Protein AF-G5LXI7-F1 (afdb_monomer_lite)

pLDDT: mean 86.08, std 13.41, range [42.69, 98.38]

Structure (mmCIF, N/CA/C/O backbone):
data_AF-G5LXI7-F1
#
_entry.id   AF-G5LXI7-F1
#
loop_
_atom_site.group_PDB
_atom_site.id
_atom_site.type_symbol
_atom_site.label_atom_id
_atom_site.label_alt_id
_atom_site.label_comp_id
_atom_site.label_asym_id
_atom_site.label_entity_id
_atom_site.label_seq_id
_atom_site.pdbx_PDB_ins_code
_atom_site.Cartn_x
_atom_site.Cartn_y
_atom_site.Cartn_z
_atom_site.occupancy
_atom_site.B_iso_or_equiv
_atom_site.auth_seq_id
_atom_site.auth_comp_id
_atom_site.auth_asym_id
_atom_site.auth_atom_id
_atom_site.pdbx_PDB_model_num
ATOM 1 N N . MET A 1 1 ? -2.140 13.425 -6.792 1.00 90.69 1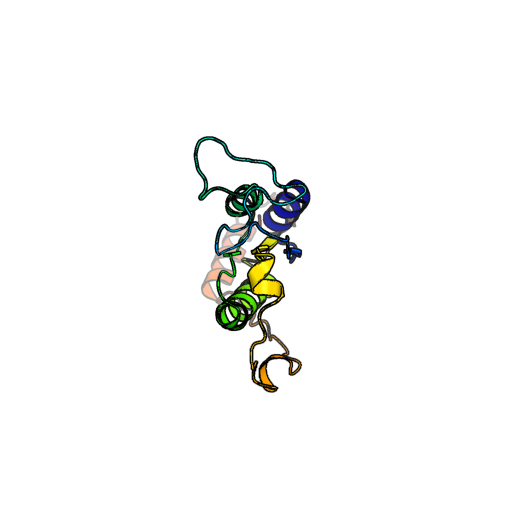 MET A N 1
ATOM 2 C CA . MET A 1 1 ? -2.288 12.132 -6.080 1.00 90.69 1 MET A CA 1
ATOM 3 C C . MET A 1 1 ? -1.835 12.203 -4.621 1.00 90.69 1 MET A C 1
ATOM 5 O O . MET A 1 1 ? -2.622 11.820 -3.770 1.00 90.69 1 MET A O 1
ATOM 9 N N . ILE A 1 2 ? -0.645 12.733 -4.301 1.00 96.19 2 ILE A N 1
ATOM 10 C CA . ILE A 1 2 ? -0.123 12.806 -2.913 1.00 96.19 2 ILE A CA 1
ATOM 11 C C . ILE A 1 2 ? -1.096 13.480 -1.933 1.00 96.19 2 ILE A C 1
ATOM 13 O O . ILE A 1 2 ? -1.366 12.935 -0.869 1.00 96.19 2 ILE A O 1
ATOM 17 N N . THR A 1 3 ? -1.688 14.620 -2.299 1.00 96.75 3 THR A N 1
ATOM 18 C CA . THR A 1 3 ? -2.673 15.305 -1.444 1.00 96.75 3 THR A CA 1
ATOM 19 C C . THR A 1 3 ? -3.877 14.418 -1.134 1.00 96.75 3 THR A C 1
ATOM 21 O O . THR A 1 3 ? -4.308 14.353 0.010 1.00 96.75 3 THR A O 1
ATOM 24 N N . ALA A 1 4 ? -4.381 13.679 -2.127 1.00 96.69 4 ALA A N 1
ATOM 25 C CA . ALA A 1 4 ? -5.486 12.746 -1.929 1.00 96.69 4 ALA A CA 1
ATOM 26 C C . ALA A 1 4 ? -5.083 11.573 -1.021 1.00 96.69 4 ALA A C 1
ATOM 28 O O . ALA A 1 4 ? -5.870 11.185 -0.164 1.00 96.69 4 ALA A O 1
ATOM 29 N N . ALA A 1 5 ? -3.852 11.062 -1.152 1.00 97.50 5 ALA A N 1
ATOM 30 C CA . ALA A 1 5 ? -3.307 10.045 -0.253 1.00 97.50 5 ALA A CA 1
ATOM 31 C C . ALA A 1 5 ? -3.263 10.547 1.198 1.00 97.50 5 ALA A C 1
ATOM 33 O O . ALA A 1 5 ? -3.769 9.886 2.102 1.00 97.50 5 ALA A O 1
ATOM 34 N N . ALA A 1 6 ? -2.746 11.761 1.408 1.00 97.38 6 ALA A N 1
ATOM 35 C CA . ALA A 1 6 ? -2.707 12.395 2.720 1.00 97.38 6 ALA A CA 1
ATOM 36 C C . ALA A 1 6 ? -4.115 12.578 3.304 1.00 97.38 6 ALA A C 1
ATOM 38 O O . ALA A 1 6 ? -4.352 12.235 4.460 1.00 97.38 6 ALA A O 1
ATOM 39 N N . THR A 1 7 ? -5.070 13.061 2.504 1.00 97.38 7 THR A N 1
ATOM 40 C CA . THR A 1 7 ? -6.469 13.205 2.927 1.00 97.38 7 THR A CA 1
ATOM 41 C C . THR A 1 7 ? -7.094 11.859 3.283 1.00 97.38 7 THR A C 1
ATOM 43 O O . THR A 1 7 ? -7.759 11.761 4.312 1.00 97.38 7 THR A O 1
ATOM 46 N N . ALA A 1 8 ? -6.880 10.825 2.471 1.00 96.81 8 ALA A N 1
ATOM 47 C CA . ALA A 1 8 ? -7.427 9.498 2.721 1.00 96.81 8 ALA A CA 1
ATOM 48 C C . ALA A 1 8 ? -6.875 8.906 4.023 1.00 96.81 8 ALA A C 1
ATOM 50 O O . ALA A 1 8 ? -7.643 8.481 4.881 1.00 96.81 8 ALA A O 1
ATOM 51 N N . THR A 1 9 ? -5.560 8.979 4.226 1.00 96.44 9 THR A N 1
ATOM 52 C CA . THR A 1 9 ? -4.902 8.529 5.459 1.00 96.44 9 THR A CA 1
ATOM 53 C C . THR A 1 9 ? -5.349 9.319 6.687 1.00 96.44 9 THR A C 1
ATOM 55 O O . THR A 1 9 ? -5.603 8.723 7.732 1.00 96.44 9 THR A O 1
ATOM 58 N N . ALA A 1 10 ? -5.505 10.641 6.572 1.00 95.94 10 ALA A N 1
ATOM 59 C CA . ALA A 1 10 ? -5.954 11.488 7.676 1.00 95.94 10 ALA A CA 1
ATOM 60 C C . ALA A 1 10 ? -7.410 11.219 8.088 1.00 95.94 10 ALA A C 1
ATOM 62 O O . ALA A 1 10 ? -7.757 11.389 9.253 1.00 95.94 10 ALA A O 1
ATOM 63 N N . ASN A 1 11 ? -8.258 10.800 7.146 1.00 95.19 11 ASN A N 1
ATOM 64 C CA . ASN A 1 11 ? -9.680 10.552 7.389 1.00 95.19 11 ASN A CA 1
ATOM 65 C C . ASN A 1 11 ? -10.030 9.061 7.473 1.00 95.19 11 ASN A C 1
ATOM 67 O O . ASN A 1 11 ? -11.212 8.726 7.485 1.00 95.19 11 ASN A O 1
ATOM 71 N N . ARG A 1 12 ? -9.025 8.173 7.513 1.00 94.69 12 ARG A N 1
ATOM 72 C CA . ARG A 1 12 ? -9.210 6.713 7.514 1.00 94.69 12 ARG A CA 1
ATOM 73 C C . ARG A 1 12 ? -10.147 6.250 6.391 1.00 94.69 12 ARG A C 1
ATOM 75 O O . ARG A 1 12 ? -11.076 5.470 6.594 1.00 94.69 12 ARG A O 1
ATOM 82 N N . ILE A 1 13 ? -9.918 6.781 5.194 1.00 95.81 13 ILE A N 1
ATOM 83 C CA . ILE A 1 13 ? -10.629 6.393 3.978 1.00 95.81 13 ILE A CA 1
ATOM 84 C C . ILE A 1 13 ? -9.752 5.377 3.238 1.00 95.81 13 ILE A C 1
ATOM 86 O O . ILE A 1 13 ? -8.600 5.702 2.933 1.00 95.81 13 ILE A O 1
ATOM 90 N N . PRO A 1 14 ? -10.266 4.178 2.910 1.00 96.75 14 PRO A N 1
ATOM 91 C CA . PRO A 1 14 ? -9.513 3.201 2.138 1.00 96.75 14 PRO A CA 1
ATOM 92 C C . PRO A 1 14 ? -9.278 3.718 0.718 1.00 96.75 14 PRO A C 1
ATOM 94 O O . PRO A 1 14 ? -10.225 3.951 -0.035 1.00 96.75 14 PRO A O 1
ATOM 97 N N . LEU A 1 15 ? -8.011 3.882 0.345 1.00 97.75 15 LEU A N 1
ATOM 98 C CA . LEU A 1 15 ? -7.605 4.343 -0.981 1.00 97.75 15 LEU A CA 1
ATOM 99 C C . LEU A 1 15 ? -6.418 3.515 -1.473 1.00 97.75 15 LEU A C 1
ATOM 101 O O . LEU A 1 15 ? -5.350 3.567 -0.875 1.00 97.75 15 LEU A O 1
ATOM 105 N N . LEU A 1 16 ? -6.584 2.786 -2.576 1.00 97.81 16 LEU A N 1
ATOM 106 C CA . LEU A 1 16 ? -5.488 2.084 -3.246 1.00 97.81 16 LEU A CA 1
ATOM 107 C C . LEU A 1 16 ? -4.945 2.937 -4.396 1.00 97.81 16 LEU A C 1
ATOM 109 O O . LEU A 1 16 ? -5.699 3.352 -5.275 1.00 97.81 16 LEU A O 1
ATOM 113 N N . LEU A 1 17 ? -3.637 3.169 -4.401 1.00 97.88 17 LEU A N 1
ATOM 114 C CA . LEU A 1 17 ? -2.906 3.878 -5.443 1.00 97.88 17 LEU A CA 1
ATOM 115 C C . LEU A 1 17 ? -1.923 2.922 -6.116 1.00 97.88 17 LEU A C 1
ATOM 117 O O . LEU A 1 17 ? -1.156 2.238 -5.441 1.00 97.88 17 LEU A O 1
ATOM 121 N N . LEU A 1 18 ? -1.934 2.918 -7.448 1.00 96.88 18 LEU A N 1
ATOM 122 C CA . LEU A 1 18 ? -1.061 2.099 -8.293 1.00 96.88 18 LEU A CA 1
ATOM 123 C C . LEU A 1 18 ? -0.254 3.005 -9.242 1.00 96.88 18 LEU A C 1
ATOM 125 O O . LEU A 1 18 ? -0.520 3.014 -10.445 1.00 96.88 18 LEU A O 1
ATOM 129 N N . PRO A 1 19 ? 0.641 3.872 -8.729 1.00 94.56 19 PRO A N 1
ATOM 130 C CA . PRO A 1 19 ? 1.460 4.709 -9.595 1.00 94.56 19 PRO A CA 1
ATOM 131 C C . PRO A 1 19 ? 2.469 3.858 -10.377 1.00 94.56 19 PRO A C 1
ATOM 133 O O . PRO A 1 19 ? 3.088 2.945 -9.827 1.00 94.56 19 PRO A O 1
ATOM 136 N N . GLY A 1 20 ? 2.674 4.195 -11.651 1.00 91.19 20 GLY A N 1
ATOM 137 C CA . GLY A 1 20 ? 3.833 3.705 -12.396 1.00 91.19 20 GLY A CA 1
ATOM 138 C C . GLY A 1 20 ? 5.126 4.254 -11.789 1.00 91.19 20 GLY A C 1
ATOM 139 O O . GLY A 1 20 ? 5.137 5.374 -11.274 1.00 91.19 20 GLY A O 1
ATOM 140 N N . ASP A 1 21 ? 6.199 3.471 -11.834 1.00 89.00 21 ASP A N 1
ATOM 141 C CA . ASP A 1 21 ? 7.516 3.833 -11.303 1.00 89.00 21 ASP A CA 1
ATOM 142 C C . ASP A 1 21 ? 8.601 3.766 -12.387 1.00 89.00 21 ASP A C 1
ATOM 144 O O . ASP A 1 21 ? 8.353 3.321 -13.510 1.00 89.00 21 ASP A O 1
ATOM 148 N N . VAL A 1 22 ? 9.808 4.216 -12.044 1.00 86.31 22 VAL A N 1
ATOM 149 C CA . VAL A 1 22 ? 11.013 4.051 -12.877 1.00 86.31 22 VAL A CA 1
ATOM 150 C C . VAL A 1 22 ? 11.320 2.566 -13.128 1.00 86.31 22 VAL A C 1
ATOM 152 O O . VAL A 1 22 ? 10.781 1.698 -12.443 1.00 86.31 22 VAL A O 1
ATOM 155 N N . TYR A 1 23 ? 12.194 2.251 -14.088 1.00 86.19 23 TYR A N 1
ATOM 156 C CA . TYR A 1 23 ? 12.595 0.862 -14.357 1.00 86.19 23 TYR A CA 1
ATOM 157 C C . TYR A 1 23 ? 13.342 0.271 -13.156 1.00 86.19 23 TYR A C 1
ATOM 159 O O . TYR A 1 23 ? 14.289 0.876 -12.647 1.00 86.19 23 TYR A O 1
ATOM 167 N N . ALA A 1 24 ? 12.974 -0.940 -12.739 1.00 84.44 24 ALA A N 1
ATOM 168 C CA . ALA A 1 24 ? 13.668 -1.665 -11.677 1.00 84.44 24 ALA A CA 1
ATOM 169 C C . ALA A 1 24 ? 15.116 -1.999 -12.082 1.00 84.44 24 ALA A C 1
ATOM 171 O O . ALA A 1 24 ? 16.031 -1.921 -11.260 1.00 84.44 24 ALA A O 1
ATOM 172 N N . SER A 1 25 ? 15.321 -2.306 -13.364 1.00 81.44 25 SER A N 1
ATOM 173 C CA . SER A 1 25 ? 16.625 -2.534 -14.002 1.00 81.44 25 SER A CA 1
ATOM 174 C C . SER A 1 25 ? 17.454 -1.262 -14.220 1.00 81.44 25 SER A C 1
ATOM 176 O O . SER A 1 25 ? 18.654 -1.358 -14.478 1.00 81.44 25 SER A O 1
ATOM 178 N N . ARG A 1 26 ? 16.835 -0.075 -14.097 1.00 73.31 26 ARG A N 1
ATOM 179 C CA . ARG A 1 26 ? 17.434 1.244 -14.377 1.00 73.31 26 ARG A CA 1
ATOM 180 C C . ARG A 1 26 ? 17.970 1.397 -15.807 1.00 73.31 26 ARG A C 1
ATOM 182 O O . ARG A 1 26 ? 18.900 2.165 -16.039 1.00 73.31 26 ARG A O 1
ATOM 189 N N . GLN A 1 27 ? 17.417 0.649 -16.763 1.00 70.75 27 GLN A N 1
ATOM 190 C CA . GLN A 1 27 ? 17.756 0.767 -18.181 1.00 70.75 27 GLN A CA 1
ATOM 191 C C . GLN A 1 27 ? 16.499 0.631 -19.048 1.00 70.75 27 GLN A C 1
ATOM 193 O O . GLN A 1 27 ? 15.781 -0.353 -18.884 1.00 70.75 27 GLN A O 1
ATOM 198 N N . PRO A 1 28 ? 16.256 1.534 -20.016 1.00 61.44 28 PRO A N 1
ATOM 199 C CA . PRO A 1 28 ? 16.984 2.774 -20.307 1.00 61.44 28 PRO A CA 1
ATOM 200 C C . PRO A 1 28 ? 16.649 3.892 -19.296 1.00 61.44 28 PRO A C 1
ATOM 202 O O . PRO A 1 28 ? 15.492 4.063 -18.927 1.00 61.44 28 PRO A O 1
ATOM 205 N N . ASP A 1 29 ? 17.655 4.655 -18.865 1.00 59.28 29 ASP A N 1
ATOM 206 C CA . ASP A 1 29 ? 17.512 5.834 -17.990 1.00 59.28 29 ASP A CA 1
ATOM 207 C C . ASP A 1 29 ? 18.020 7.079 -18.747 1.00 59.28 29 ASP A C 1
ATOM 209 O O . ASP A 1 29 ? 19.081 6.984 -19.382 1.00 59.28 29 ASP A O 1
ATOM 213 N N . PRO A 1 30 ? 17.302 8.221 -18.738 1.00 57.56 30 PRO A N 1
ATOM 214 C CA . PRO A 1 30 ? 15.997 8.479 -18.110 1.00 57.56 30 PRO A CA 1
ATOM 215 C C . PRO A 1 30 ? 14.799 8.018 -18.958 1.00 57.56 30 PRO A C 1
ATOM 217 O O . PRO A 1 30 ? 14.838 8.061 -20.191 1.00 57.56 30 PRO A O 1
ATOM 220 N N . VAL A 1 31 ? 13.696 7.612 -18.311 1.00 62.62 31 VAL A N 1
ATOM 221 C CA . VAL A 1 31 ? 12.448 7.312 -19.038 1.00 62.62 31 VAL A CA 1
ATOM 222 C C . VAL A 1 31 ? 11.661 8.573 -19.386 1.00 62.62 31 VAL A C 1
ATOM 224 O O . VAL A 1 31 ? 11.719 9.597 -18.703 1.00 62.62 31 VAL A O 1
ATOM 227 N N . LEU A 1 32 ? 10.862 8.485 -20.452 1.00 62.09 32 LEU A N 1
ATOM 228 C CA . LEU A 1 32 ? 9.985 9.566 -20.891 1.00 62.09 32 LEU A CA 1
ATOM 229 C C . LEU A 1 32 ? 9.037 9.976 -19.743 1.00 62.09 32 LEU A C 1
ATOM 231 O O . LEU A 1 32 ? 8.295 9.144 -19.228 1.00 62.09 32 LEU A O 1
ATOM 235 N N . GLN A 1 33 ? 9.055 11.263 -19.375 1.00 60.25 33 GLN A N 1
ATOM 236 C CA . GLN A 1 33 ? 8.296 11.869 -18.261 1.00 60.25 33 GLN A CA 1
ATOM 237 C C . GLN A 1 33 ? 8.790 11.545 -16.833 1.00 60.25 33 GLN A C 1
ATOM 239 O O . GLN A 1 33 ? 8.082 11.847 -15.869 1.00 60.25 33 GLN A O 1
ATOM 244 N N . GLN A 1 34 ? 9.998 10.998 -16.662 1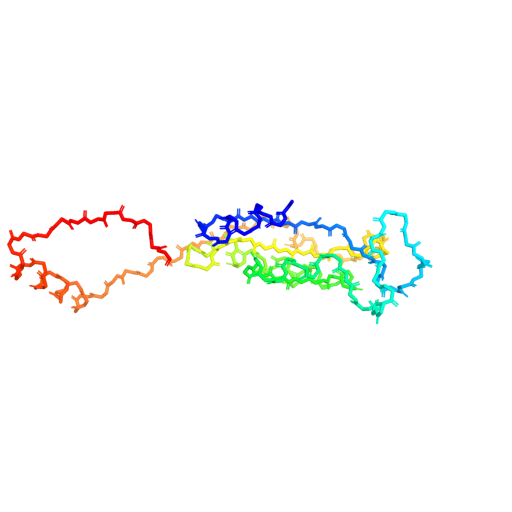.00 66.25 34 GLN A N 1
ATOM 245 C C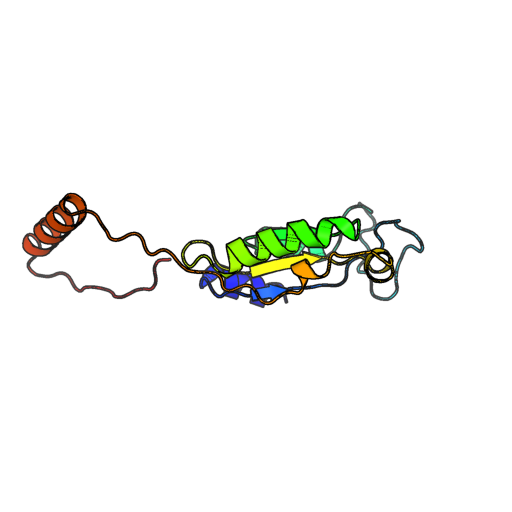A . GLN A 1 34 ? 10.632 10.878 -15.343 1.00 66.25 34 GLN A CA 1
ATOM 246 C C . GLN A 1 34 ? 11.083 12.251 -14.826 1.00 66.25 34 GLN A C 1
ATOM 248 O O . GLN A 1 34 ? 11.707 13.025 -15.547 1.00 66.25 34 GLN A O 1
ATOM 253 N N . VAL A 1 35 ? 10.795 12.551 -13.556 1.00 69.50 35 VAL A N 1
ATOM 254 C CA . VAL A 1 35 ? 11.443 13.668 -12.855 1.00 69.50 35 VAL A CA 1
ATOM 255 C C . VAL A 1 35 ? 12.789 13.165 -12.346 1.00 69.50 35 VAL A C 1
ATOM 257 O O . VAL A 1 35 ? 12.853 12.452 -11.343 1.00 69.50 35 VAL A O 1
ATOM 260 N N . GLU A 1 36 ? 13.854 13.511 -13.059 1.00 66.62 36 GLU A N 1
ATOM 261 C CA . GLU A 1 36 ? 15.214 13.080 -12.739 1.00 66.62 36 GLU A CA 1
ATOM 262 C C . GLU A 1 36 ? 15.679 13.608 -11.376 1.00 66.62 36 GLU A C 1
ATOM 264 O O . GLU A 1 36 ? 15.466 14.769 -11.021 1.00 66.62 36 GLU A O 1
ATOM 269 N N . GLN A 1 37 ? 16.311 12.730 -10.596 1.00 73.44 37 GLN A N 1
ATOM 270 C CA . GLN A 1 37 ? 17.003 13.076 -9.358 1.00 73.44 37 GLN A CA 1
ATOM 271 C C . GLN A 1 37 ? 18.510 12.980 -9.623 1.00 73.44 37 GLN A C 1
ATOM 273 O O . GLN A 1 37 ? 19.120 11.939 -9.399 1.00 73.44 37 GLN A O 1
ATOM 278 N N . GLU A 1 38 ? 19.120 14.064 -10.115 1.00 67.75 38 GLU A N 1
ATOM 279 C CA . GLU A 1 38 ? 20.529 14.096 -10.572 1.00 67.75 38 GLU A CA 1
ATOM 280 C C . GLU A 1 38 ? 21.554 13.643 -9.511 1.00 67.75 38 GLU A C 1
ATOM 282 O O . GLU A 1 38 ? 22.681 13.273 -9.831 1.00 67.75 38 GLU A O 1
ATOM 287 N N . HIS A 1 39 ? 21.170 13.690 -8.237 1.00 75.62 39 HIS A N 1
ATOM 288 C CA . HIS A 1 39 ? 22.030 13.417 -7.090 1.00 75.62 39 HIS A CA 1
ATOM 289 C C . HIS A 1 39 ? 21.849 12.010 -6.497 1.00 75.62 39 HIS A C 1
ATOM 291 O O . HIS A 1 39 ? 22.677 11.604 -5.683 1.00 75.62 39 HIS A O 1
ATOM 297 N N . ASP A 1 40 ? 20.796 11.271 -6.871 1.00 76.06 40 ASP A N 1
ATOM 298 C CA . ASP A 1 40 ? 20.544 9.916 -6.372 1.00 76.06 40 ASP A CA 1
ATOM 299 C C . ASP A 1 40 ? 19.599 9.131 -7.300 1.00 76.06 40 ASP A C 1
ATOM 301 O O . ASP A 1 40 ? 18.382 9.314 -7.299 1.00 76.06 40 ASP A O 1
ATOM 305 N N . LEU A 1 41 ? 20.169 8.181 -8.044 1.00 72.12 41 LEU A N 1
ATOM 306 C CA . LEU A 1 41 ? 19.452 7.305 -8.981 1.00 72.12 41 LEU A CA 1
ATOM 307 C C . LEU A 1 41 ? 18.556 6.256 -8.294 1.00 72.12 41 LEU A C 1
ATOM 309 O O . LEU A 1 41 ? 17.907 5.452 -8.962 1.00 72.12 41 LEU A O 1
ATOM 313 N N . THR A 1 42 ? 18.567 6.181 -6.961 1.00 76.06 42 THR A N 1
ATOM 314 C CA . THR A 1 42 ? 17.696 5.284 -6.189 1.00 76.06 42 THR A CA 1
ATOM 315 C C . THR A 1 42 ? 16.367 5.936 -5.801 1.00 76.06 42 THR A C 1
ATOM 317 O O . THR A 1 42 ? 15.426 5.220 -5.432 1.00 76.06 42 THR A O 1
ATOM 320 N N . LEU A 1 43 ? 16.281 7.268 -5.909 1.00 81.94 43 LEU A N 1
ATOM 321 C CA . LEU A 1 43 ? 15.100 8.053 -5.572 1.00 81.94 43 LEU A CA 1
ATOM 322 C C . LEU A 1 43 ? 14.136 8.160 -6.752 1.00 81.94 43 LEU A C 1
ATOM 324 O O . LEU A 1 43 ? 14.517 8.398 -7.894 1.00 81.94 43 LEU A O 1
ATOM 328 N N . SER A 1 44 ? 12.849 8.055 -6.441 1.00 86.31 44 SER A N 1
ATOM 329 C CA . SER A 1 44 ? 11.749 8.311 -7.366 1.00 86.31 44 SER A CA 1
ATOM 330 C C . SER A 1 44 ? 10.775 9.303 -6.742 1.00 86.31 44 SER A C 1
ATOM 332 O O . SER A 1 44 ? 10.602 9.350 -5.523 1.00 86.31 44 SER A O 1
ATOM 334 N N . THR A 1 45 ? 10.054 10.065 -7.570 1.00 88.12 45 THR A N 1
ATOM 335 C CA . THR A 1 45 ? 8.954 10.930 -7.104 1.00 88.12 45 THR A CA 1
ATOM 336 C C . THR A 1 45 ? 7.925 10.147 -6.282 1.00 88.12 45 THR A C 1
ATOM 338 O O . THR A 1 45 ? 7.302 10.695 -5.370 1.00 88.12 45 THR A O 1
ATOM 341 N N . ASN A 1 46 ? 7.785 8.845 -6.544 1.00 92.44 46 ASN A N 1
ATOM 342 C CA . ASN A 1 46 ? 6.885 7.976 -5.798 1.00 92.44 46 ASN A CA 1
ATOM 343 C C . ASN A 1 46 ? 7.309 7.734 -4.338 1.00 92.44 46 ASN A C 1
ATOM 345 O O . ASN A 1 46 ? 6.470 7.347 -3.519 1.00 92.44 46 ASN A O 1
ATOM 349 N N . ASP A 1 47 ? 8.563 8.008 -3.965 1.00 92.56 47 ASP A N 1
ATOM 350 C CA . ASP A 1 47 ? 9.008 7.916 -2.570 1.00 92.56 47 ASP A CA 1
ATOM 351 C C . ASP A 1 47 ? 8.308 8.949 -1.672 1.00 92.56 47 ASP A C 1
ATOM 353 O O . ASP A 1 47 ? 8.131 8.709 -0.476 1.00 92.56 47 ASP A O 1
ATOM 357 N N . ALA A 1 48 ? 7.778 10.036 -2.245 1.00 94.25 48 ALA A N 1
ATOM 358 C CA . ALA A 1 48 ? 6.957 11.002 -1.517 1.00 94.25 48 ALA A CA 1
ATOM 359 C C . ALA A 1 48 ? 5.655 10.390 -0.956 1.00 94.25 48 ALA A C 1
ATOM 361 O O . ALA A 1 48 ? 5.116 10.887 0.035 1.00 94.25 48 ALA A O 1
ATOM 362 N N . PHE A 1 49 ? 5.153 9.289 -1.533 1.00 96.62 49 PHE A N 1
ATOM 363 C CA . PHE A 1 49 ? 3.978 8.595 -0.998 1.00 96.62 49 PHE A CA 1
ATOM 364 C C . PHE A 1 49 ? 4.257 7.855 0.312 1.00 96.62 49 PHE A C 1
ATOM 366 O O . PHE A 1 49 ? 3.307 7.613 1.060 1.00 96.62 49 PHE A O 1
ATOM 373 N N . ARG A 1 50 ? 5.5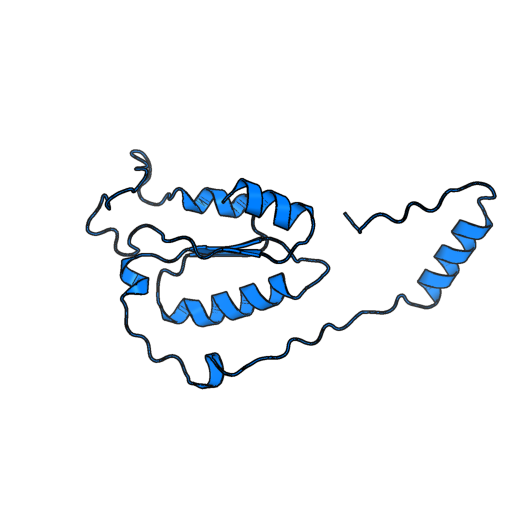19 7.520 0.626 1.00 96.25 50 ARG A N 1
ATOM 374 C CA . ARG A 1 50 ? 5.879 6.791 1.857 1.00 96.25 50 ARG A CA 1
ATOM 375 C C . ARG A 1 50 ? 5.393 7.515 3.109 1.00 96.25 50 ARG A C 1
ATOM 377 O O . ARG A 1 50 ? 4.877 6.883 4.019 1.00 96.25 50 ARG A O 1
ATOM 384 N N . ALA A 1 51 ? 5.507 8.842 3.128 1.00 96.19 51 ALA A N 1
ATOM 385 C CA . ALA A 1 51 ? 5.136 9.662 4.280 1.00 96.19 51 ALA A CA 1
ATOM 386 C C . ALA A 1 51 ? 3.617 9.751 4.516 1.00 96.19 51 ALA A C 1
ATOM 388 O O . ALA A 1 51 ? 3.183 10.096 5.612 1.00 96.19 51 ALA A O 1
ATOM 389 N N . VAL A 1 52 ? 2.806 9.478 3.490 1.00 96.94 52 VAL A N 1
ATOM 390 C CA . VAL A 1 52 ? 1.348 9.691 3.517 1.00 96.94 52 VAL A CA 1
ATOM 391 C C . VAL A 1 52 ? 0.545 8.405 3.326 1.00 96.94 52 VAL A C 1
ATOM 393 O O . VAL A 1 52 ? -0.683 8.459 3.297 1.00 96.94 52 VAL A O 1
ATOM 396 N N . SER A 1 53 ? 1.212 7.256 3.208 1.00 97.50 53 SER A N 1
ATOM 397 C CA . SER A 1 53 ? 0.577 5.946 3.046 1.00 97.50 53 SER A CA 1
ATOM 398 C C . SER A 1 53 ? 0.684 5.130 4.333 1.00 97.50 53 SER A C 1
ATOM 400 O O . SER A 1 53 ? 1.707 5.150 5.010 1.00 97.50 53 SER A O 1
ATOM 402 N N . ARG A 1 54 ? -0.365 4.371 4.653 1.00 96.88 54 ARG A N 1
ATOM 403 C CA . ARG A 1 54 ? -0.373 3.367 5.729 1.00 96.88 54 ARG A CA 1
ATOM 404 C C . ARG A 1 54 ? 0.389 2.103 5.337 1.00 96.88 54 ARG A C 1
ATOM 406 O O . ARG A 1 54 ? 1.005 1.472 6.188 1.00 96.88 54 ARG A O 1
ATOM 413 N N . TYR A 1 55 ? 0.372 1.767 4.048 1.00 97.62 55 TYR A N 1
ATOM 414 C CA . TYR A 1 55 ? 1.233 0.754 3.443 1.00 97.62 55 TYR A CA 1
ATOM 415 C C . TYR A 1 55 ? 1.818 1.309 2.150 1.00 97.62 55 TYR A C 1
ATOM 417 O O . TYR A 1 55 ? 1.092 1.864 1.323 1.00 97.62 55 TYR A O 1
ATOM 425 N N . TRP A 1 56 ? 3.127 1.173 1.986 1.00 97.75 56 TRP A N 1
ATOM 426 C CA . TRP A 1 56 ? 3.837 1.569 0.780 1.00 97.75 56 TRP A CA 1
ATOM 427 C C . TRP A 1 56 ? 4.768 0.436 0.375 1.00 97.75 56 TRP A C 1
ATOM 429 O O . TRP A 1 56 ? 5.458 -0.118 1.230 1.00 97.75 56 TRP A O 1
ATOM 439 N N . ASP A 1 57 ? 4.792 0.119 -0.913 1.00 97.31 57 ASP A N 1
ATOM 440 C CA . ASP A 1 57 ? 5.695 -0.879 -1.473 1.00 97.31 57 ASP A CA 1
ATOM 441 C C . ASP A 1 57 ? 6.100 -0.509 -2.905 1.00 97.31 57 ASP A C 1
ATOM 443 O O . ASP A 1 57 ? 5.390 0.236 -3.591 1.00 97.31 57 ASP A O 1
ATOM 447 N N . ARG A 1 58 ? 7.227 -1.053 -3.363 1.00 95.88 58 ARG A N 1
ATOM 448 C CA . ARG A 1 58 ? 7.716 -0.939 -4.742 1.00 95.88 58 ARG A CA 1
ATOM 449 C C . ARG A 1 58 ? 7.960 -2.340 -5.277 1.00 95.88 58 ARG A C 1
ATOM 451 O O . ARG A 1 58 ? 8.860 -3.033 -4.814 1.00 95.88 58 ARG A O 1
ATOM 458 N N . ILE A 1 59 ? 7.175 -2.724 -6.278 1.00 96.50 59 ILE A N 1
ATOM 459 C CA . ILE A 1 59 ? 7.164 -4.077 -6.836 1.00 96.50 59 ILE A CA 1
ATOM 460 C C . ILE A 1 59 ? 8.315 -4.211 -7.832 1.00 96.50 59 ILE A C 1
ATOM 462 O O . ILE A 1 59 ? 8.149 -3.986 -9.021 1.00 96.50 59 ILE A O 1
ATOM 466 N N . THR A 1 60 ? 9.514 -4.532 -7.354 1.00 94.56 60 THR A N 1
ATOM 467 C CA . THR A 1 60 ? 10.705 -4.693 -8.206 1.00 94.56 60 THR A CA 1
ATOM 468 C C . THR A 1 60 ? 10.762 -6.039 -8.918 1.00 94.56 60 THR A C 1
ATOM 470 O O . THR A 1 60 ? 11.599 -6.222 -9.798 1.00 94.56 60 THR A O 1
ATOM 473 N N . ARG A 1 61 ? 9.892 -6.979 -8.537 1.00 95.06 61 ARG A N 1
ATOM 474 C CA . ARG A 1 61 ? 9.741 -8.301 -9.147 1.00 95.06 61 ARG A CA 1
ATOM 475 C C . ARG A 1 61 ? 8.261 -8.700 -9.182 1.00 95.06 61 ARG A C 1
ATOM 477 O O . ARG A 1 61 ? 7.561 -8.420 -8.203 1.00 95.06 61 ARG A O 1
ATOM 484 N N . PRO A 1 62 ? 7.765 -9.373 -10.235 1.00 95.50 62 PRO A N 1
ATOM 485 C CA . PRO A 1 62 ? 6.338 -9.668 -10.374 1.00 95.50 62 PRO A CA 1
ATOM 486 C C . PRO A 1 62 ? 5.786 -10.545 -9.236 1.00 95.50 62 PRO A C 1
ATOM 488 O O . PRO A 1 62 ? 4.657 -10.335 -8.782 1.00 95.50 62 PRO A O 1
ATOM 491 N N . GLU A 1 63 ? 6.579 -11.469 -8.693 1.00 95.06 63 GLU A N 1
ATOM 492 C CA . GLU A 1 63 ? 6.184 -12.337 -7.579 1.00 95.06 63 GLU A CA 1
ATOM 493 C C . GLU A 1 63 ? 5.833 -11.573 -6.287 1.00 95.06 63 GLU A C 1
ATOM 495 O O . GLU A 1 63 ? 4.995 -12.025 -5.501 1.00 95.06 63 GLU A O 1
ATOM 500 N N . GLN A 1 64 ? 6.408 -10.382 -6.076 1.00 96.44 64 GLN A N 1
ATOM 501 C CA . GLN A 1 64 ? 6.154 -9.555 -4.888 1.00 96.44 64 GLN A CA 1
ATOM 502 C C . GLN A 1 64 ? 4.726 -8.999 -4.858 1.00 96.44 64 GLN A C 1
ATOM 504 O O . GLN A 1 64 ? 4.199 -8.705 -3.778 1.00 96.44 64 GLN A O 1
ATOM 509 N N . LEU A 1 65 ? 4.074 -8.888 -6.023 1.00 95.25 65 LEU A N 1
ATOM 510 C CA . LEU A 1 65 ? 2.719 -8.354 -6.144 1.00 95.25 65 LEU A CA 1
ATOM 511 C C . LEU A 1 65 ? 1.726 -9.135 -5.276 1.00 95.25 65 LEU A C 1
ATOM 513 O O . LEU A 1 65 ? 0.853 -8.538 -4.649 1.00 95.25 65 LEU A O 1
ATOM 517 N N . MET A 1 66 ? 1.886 -10.458 -5.168 1.00 94.62 66 MET A N 1
ATOM 518 C CA . MET A 1 66 ? 0.989 -11.297 -4.369 1.00 94.62 66 MET A CA 1
ATOM 519 C C . MET A 1 66 ? 1.020 -10.918 -2.887 1.00 94.62 66 MET A C 1
ATOM 521 O O . MET A 1 66 ? -0.028 -10.685 -2.277 1.00 94.62 66 MET A O 1
ATOM 525 N N . SER A 1 67 ? 2.218 -10.832 -2.305 1.00 95.38 67 SER A N 1
ATOM 526 C CA . SER A 1 67 ? 2.401 -10.416 -0.913 1.00 95.38 67 SER A CA 1
ATOM 527 C C . SER A 1 67 ? 1.948 -8.976 -0.694 1.00 95.38 67 SER A C 1
ATOM 529 O O . SER A 1 67 ? 1.245 -8.699 0.280 1.00 95.38 67 SER A O 1
ATOM 531 N N . ALA A 1 68 ? 2.277 -8.080 -1.625 1.00 97.19 68 ALA A N 1
ATOM 532 C CA . ALA A 1 68 ? 1.921 -6.673 -1.534 1.00 97.19 68 ALA A CA 1
ATOM 533 C C . ALA A 1 68 ? 0.401 -6.461 -1.570 1.00 97.19 68 ALA A C 1
ATOM 535 O O . ALA A 1 68 ? -0.132 -5.724 -0.744 1.00 97.19 68 ALA A O 1
ATOM 536 N N . CYS A 1 69 ? -0.327 -7.160 -2.447 1.00 95.81 69 CYS A N 1
ATOM 537 C CA . CYS A 1 69 ? -1.788 -7.107 -2.506 1.00 95.81 69 CYS A CA 1
ATOM 538 C C . CYS A 1 69 ? -2.445 -7.647 -1.228 1.00 95.81 69 CYS A C 1
ATOM 540 O O . CYS A 1 69 ? -3.431 -7.079 -0.757 1.00 95.81 69 CYS A O 1
ATOM 542 N N . ILE A 1 70 ? -1.911 -8.717 -0.630 1.00 94.00 70 ILE A N 1
ATOM 543 C CA . ILE A 1 70 ? -2.442 -9.255 0.632 1.00 94.00 70 ILE A CA 1
ATOM 544 C C . ILE A 1 70 ? -2.268 -8.236 1.766 1.00 94.00 70 ILE A C 1
ATOM 546 O O . ILE A 1 70 ? -3.229 -7.963 2.493 1.00 94.00 70 ILE A O 1
ATOM 550 N N . SER A 1 71 ? -1.078 -7.643 1.889 1.00 95.25 71 SER A N 1
ATOM 551 C CA . SER A 1 71 ? -0.792 -6.586 2.867 1.00 95.25 71 SER A CA 1
ATOM 552 C C . SER A 1 71 ? -1.644 -5.339 2.627 1.00 95.25 71 SER A C 1
ATOM 554 O O . SER A 1 71 ? -2.228 -4.800 3.568 1.00 95.25 71 SER A O 1
ATOM 556 N N . ALA A 1 72 ? -1.801 -4.931 1.365 1.00 96.12 72 ALA A N 1
ATOM 557 C CA . ALA A 1 72 ? -2.652 -3.816 0.974 1.00 96.12 72 ALA A CA 1
ATOM 558 C C . ALA A 1 72 ? -4.099 -4.032 1.419 1.00 96.12 72 ALA A C 1
ATOM 560 O O . ALA A 1 72 ? -4.682 -3.169 2.071 1.00 96.12 72 ALA A O 1
ATOM 561 N N . MET A 1 73 ? -4.670 -5.206 1.137 1.00 94.62 73 MET A N 1
ATOM 562 C CA . MET A 1 73 ? -6.042 -5.520 1.532 1.00 94.62 73 MET A CA 1
ATOM 563 C C . MET A 1 73 ? -6.218 -5.565 3.050 1.00 94.62 73 MET A C 1
ATOM 565 O O . MET A 1 73 ? -7.264 -5.142 3.540 1.00 94.62 73 MET A O 1
ATOM 569 N N . ARG A 1 74 ? -5.213 -6.019 3.810 1.00 92.00 74 ARG A N 1
ATOM 570 C CA . ARG A 1 74 ? -5.250 -5.965 5.279 1.00 92.00 74 ARG A CA 1
ATOM 571 C C . ARG A 1 74 ? -5.419 -4.527 5.773 1.00 92.00 74 ARG A C 1
ATOM 573 O O . ARG A 1 74 ? -6.301 -4.276 6.580 1.00 92.00 74 ARG A O 1
ATOM 580 N N . VAL A 1 75 ? -4.631 -3.593 5.245 1.00 94.69 75 VAL A N 1
ATOM 581 C CA . VAL A 1 75 ? -4.708 -2.176 5.632 1.00 94.69 75 VAL A CA 1
ATOM 582 C C . VAL A 1 75 ? -6.004 -1.528 5.153 1.00 94.69 75 VAL A C 1
ATOM 584 O O . VAL A 1 75 ? -6.680 -0.859 5.924 1.00 94.69 75 VAL A O 1
ATOM 587 N N . LEU A 1 76 ? -6.403 -1.760 3.900 1.00 95.00 76 LEU A N 1
ATOM 588 C CA . LEU A 1 76 ? -7.621 -1.167 3.339 1.00 95.00 76 LEU A CA 1
ATOM 589 C C . LEU A 1 76 ? -8.889 -1.635 4.058 1.00 95.00 76 LEU A C 1
ATOM 591 O O . LEU A 1 76 ? -9.862 -0.886 4.123 1.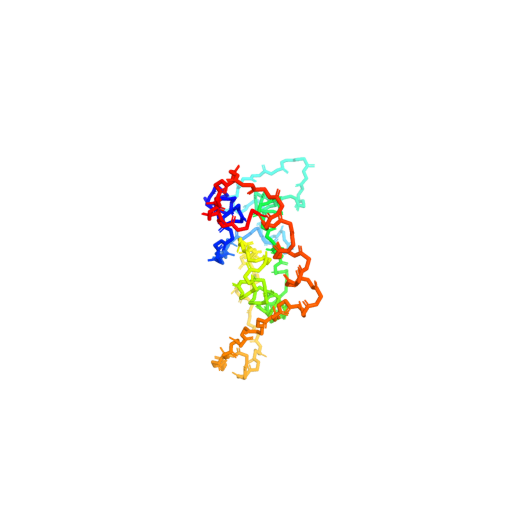00 95.00 76 LEU A O 1
ATOM 595 N N . THR A 1 77 ? -8.893 -2.862 4.583 1.00 92.44 77 THR A N 1
ATOM 596 C CA . THR A 1 77 ? -10.067 -3.421 5.259 1.00 92.44 77 THR A CA 1
ATOM 597 C C . THR A 1 77 ? -10.115 -3.115 6.751 1.00 92.44 77 THR A C 1
ATOM 599 O O . THR A 1 77 ? -11.211 -3.144 7.294 1.00 92.44 77 THR A O 1
ATOM 602 N N . ASP A 1 78 ? -9.007 -2.764 7.411 1.00 89.88 78 ASP A N 1
ATOM 603 C CA . ASP A 1 78 ? -8.980 -2.481 8.852 1.00 89.88 78 ASP A CA 1
ATOM 604 C C . ASP A 1 78 ? -9.508 -1.067 9.189 1.00 89.88 78 ASP A C 1
ATOM 606 O O . ASP A 1 78 ? -8.838 -0.083 8.890 1.00 89.88 78 ASP A O 1
ATOM 610 N N . PRO A 1 79 ? -10.654 -0.894 9.874 1.00 83.56 79 PRO A N 1
ATOM 611 C CA . PRO A 1 79 ? -11.206 0.428 10.174 1.00 83.56 79 PRO A CA 1
ATOM 612 C C . PRO A 1 79 ? -10.319 1.280 11.096 1.00 83.56 79 PRO A C 1
ATOM 614 O O . PRO A 1 79 ? -10.472 2.503 11.133 1.00 83.56 79 PRO A O 1
ATOM 617 N N . ALA A 1 80 ? -9.437 0.656 11.883 1.00 85.56 80 ALA A N 1
ATOM 618 C CA . ALA A 1 80 ? -8.528 1.363 12.776 1.00 85.56 80 ALA A CA 1
ATOM 619 C C . ALA A 1 80 ? -7.318 1.918 12.016 1.00 85.56 80 ALA A C 1
ATOM 621 O O . ALA A 1 80 ? -6.970 3.085 12.209 1.00 85.56 80 ALA A O 1
ATOM 622 N N . ASP A 1 81 ? -6.745 1.106 11.128 1.00 85.75 81 ASP A N 1
ATOM 623 C CA . ASP A 1 81 ? -5.477 1.386 10.446 1.00 85.75 81 ASP A CA 1
ATOM 624 C C . ASP A 1 81 ? -5.632 1.792 8.970 1.00 85.75 81 ASP A C 1
ATOM 626 O O . ASP A 1 81 ? -4.636 2.089 8.304 1.00 85.75 81 ASP A O 1
ATOM 630 N N . THR A 1 82 ? -6.861 1.836 8.447 1.00 93.19 82 THR A N 1
ATOM 631 C CA . THR A 1 82 ? -7.121 2.165 7.041 1.00 93.19 82 THR A CA 1
ATOM 632 C C . THR A 1 82 ? -6.678 3.581 6.673 1.00 93.19 82 THR A C 1
ATOM 634 O O . THR A 1 82 ? -6.561 4.497 7.495 1.00 93.19 82 THR A O 1
ATOM 637 N N . GLY A 1 83 ? -6.400 3.751 5.388 1.00 96.62 83 GLY A N 1
ATOM 638 C CA . GLY A 1 83 ? -5.870 4.961 4.790 1.00 96.62 83 GLY A CA 1
ATOM 639 C C . GLY A 1 83 ? -5.400 4.692 3.368 1.00 96.62 83 GLY A C 1
ATOM 640 O O . GLY A 1 83 ? -5.825 3.726 2.725 1.00 96.62 83 GLY A O 1
ATOM 641 N N . ALA A 1 84 ? -4.492 5.535 2.881 1.00 98.19 84 ALA A N 1
ATOM 642 C CA . ALA A 1 84 ? -3.885 5.325 1.579 1.00 98.19 84 ALA A CA 1
ATOM 643 C C . ALA A 1 84 ? -2.909 4.141 1.607 1.00 98.19 84 ALA A C 1
ATOM 645 O O . ALA A 1 84 ? -2.052 4.038 2.487 1.00 98.19 84 ALA A O 1
ATOM 646 N N . VAL A 1 85 ? -3.014 3.280 0.606 1.00 98.38 85 VAL A N 1
ATOM 647 C CA . VAL A 1 85 ? -2.058 2.229 0.285 1.00 98.38 85 VAL A CA 1
ATOM 648 C C . VAL A 1 85 ? -1.488 2.514 -1.094 1.00 98.38 85 VAL A C 1
ATOM 650 O O . VAL A 1 85 ? -2.253 2.712 -2.034 1.00 98.38 85 VAL A O 1
ATOM 653 N N . THR A 1 86 ? -0.165 2.515 -1.227 1.00 98.25 86 THR A N 1
ATOM 654 C CA . THR A 1 86 ? 0.510 2.817 -2.494 1.00 98.25 86 THR A CA 1
ATOM 655 C C . THR A 1 86 ? 1.405 1.656 -2.906 1.00 98.25 86 THR A C 1
ATOM 657 O O . THR A 1 86 ? 2.354 1.340 -2.193 1.00 98.25 86 THR A O 1
ATOM 660 N N . LEU A 1 87 ? 1.123 1.038 -4.054 1.00 98.06 87 LEU A N 1
ATOM 661 C CA . LEU A 1 87 ? 1.981 0.016 -4.660 1.00 98.06 87 LEU A CA 1
ATOM 662 C C . LEU A 1 87 ? 2.592 0.591 -5.937 1.00 98.06 87 LEU A C 1
ATOM 664 O O . LEU A 1 87 ? 1.889 0.781 -6.927 1.00 98.06 87 LEU A O 1
ATOM 668 N N . CYS A 1 88 ? 3.882 0.903 -5.901 1.00 96.50 88 CYS A N 1
ATOM 669 C CA . CYS A 1 88 ? 4.591 1.459 -7.048 1.00 96.50 88 CYS A CA 1
ATOM 670 C C . CYS A 1 88 ? 4.957 0.335 -8.018 1.00 96.50 88 CYS A C 1
ATOM 672 O O . CYS A 1 88 ? 5.497 -0.692 -7.596 1.00 96.50 88 CYS A O 1
ATOM 674 N N . LEU A 1 89 ? 4.666 0.536 -9.303 1.00 95.00 89 LEU A N 1
ATOM 675 C CA . LEU A 1 89 ? 4.811 -0.475 -10.347 1.00 95.00 89 LEU A CA 1
ATOM 676 C C . LEU A 1 89 ? 5.859 -0.026 -11.384 1.00 95.00 89 LEU A C 1
ATOM 678 O O . LEU A 1 89 ? 5.521 0.730 -12.298 1.00 95.00 89 LEU A O 1
ATOM 682 N N . PRO A 1 90 ? 7.124 -0.460 -11.268 1.00 92.56 90 PRO A N 1
ATOM 683 C CA . PRO A 1 90 ? 8.143 -0.285 -12.301 1.00 92.56 90 PRO A CA 1
ATOM 684 C C . PRO A 1 90 ? 7.659 -0.721 -13.685 1.00 92.56 90 PRO A C 1
ATOM 686 O O . PRO A 1 90 ? 6.970 -1.732 -13.822 1.00 92.56 90 PRO A O 1
ATOM 689 N N . GLN A 1 91 ? 7.988 0.059 -14.713 1.00 89.69 91 GLN A N 1
ATOM 690 C CA . GLN A 1 91 ? 7.490 -0.172 -16.076 1.00 89.69 91 GLN A CA 1
ATOM 691 C C . GLN A 1 91 ? 7.968 -1.497 -16.685 1.00 89.69 91 GLN A C 1
ATOM 693 O O . GLN A 1 91 ? 7.190 -2.162 -17.364 1.00 89.69 91 GLN A O 1
ATOM 698 N N . ASP A 1 92 ? 9.215 -1.895 -16.425 1.00 90.81 92 ASP A N 1
ATOM 699 C CA . ASP A 1 92 ? 9.761 -3.187 -16.854 1.00 90.81 92 ASP A CA 1
ATOM 700 C C . ASP A 1 92 ? 9.049 -4.354 -16.167 1.00 90.81 92 ASP A C 1
ATOM 702 O O . ASP A 1 92 ? 8.627 -5.295 -16.834 1.00 90.81 92 ASP A O 1
ATOM 706 N N . VAL A 1 93 ? 8.811 -4.242 -14.859 1.00 93.25 93 VAL A N 1
ATOM 707 C CA . VAL A 1 93 ? 8.118 -5.277 -14.077 1.00 93.25 93 VAL A CA 1
ATOM 708 C C . VAL A 1 93 ? 6.659 -5.445 -14.508 1.00 93.25 93 VAL A C 1
ATOM 710 O O . VAL A 1 93 ? 6.153 -6.562 -14.522 1.00 93.25 93 VAL A O 1
ATOM 713 N N . GLN A 1 94 ? 5.980 -4.367 -14.915 1.00 92.00 94 GLN A N 1
ATOM 714 C CA . GLN A 1 94 ? 4.618 -4.449 -15.466 1.00 92.00 94 GLN A CA 1
ATOM 715 C C . GLN A 1 94 ? 4.539 -5.270 -16.764 1.00 92.00 94 GLN A C 1
ATOM 717 O O . GLN A 1 94 ? 3.470 -5.787 -17.088 1.00 92.00 94 GLN A O 1
ATOM 722 N N . GLY A 1 95 ? 5.644 -5.369 -17.511 1.00 90.62 95 GLY A N 1
ATOM 723 C CA . GLY A 1 95 ? 5.741 -6.160 -18.737 1.00 90.62 95 GLY A CA 1
ATOM 724 C C . GLY A 1 95 ? 6.209 -7.603 -18.527 1.00 90.62 95 GLY A C 1
ATOM 725 O O . GLY A 1 95 ? 6.155 -8.389 -19.474 1.00 90.62 95 GLY A O 1
ATOM 726 N N . GLU A 1 96 ? 6.670 -7.972 -17.326 1.00 93.12 96 GLU A N 1
ATOM 727 C CA . GLU A 1 96 ? 7.108 -9.338 -17.024 1.00 93.12 96 GLU A CA 1
ATOM 728 C C . GLU A 1 96 ? 5.904 -10.290 -16.936 1.00 93.12 96 GLU A C 1
ATOM 730 O O . GLU A 1 96 ? 4.917 -10.031 -16.246 1.00 93.12 96 GLU A O 1
ATOM 735 N N . ALA A 1 97 ? 5.993 -11.432 -17.622 1.00 92.88 97 ALA A N 1
ATOM 736 C CA . ALA A 1 97 ? 5.015 -12.502 -17.476 1.00 92.88 97 ALA A CA 1
ATOM 737 C C . ALA A 1 97 ? 5.291 -13.287 -16.188 1.00 92.88 97 ALA A C 1
ATOM 739 O O . ALA A 1 97 ? 6.431 -13.672 -15.920 1.00 92.88 97 ALA A O 1
ATOM 740 N N . TRP A 1 98 ? 4.242 -13.558 -15.413 1.00 94.69 98 TRP A N 1
ATOM 741 C CA . TRP A 1 98 ? 4.341 -14.357 -14.197 1.00 94.69 98 TRP A CA 1
ATOM 742 C C . TRP A 1 98 ? 3.131 -15.271 -14.026 1.00 94.69 98 TRP A C 1
ATOM 744 O O . TRP A 1 98 ? 1.984 -14.842 -14.175 1.00 94.69 98 TRP A O 1
ATOM 754 N N . ASP A 1 99 ? 3.400 -16.525 -13.666 1.00 95.31 99 ASP A N 1
ATOM 755 C CA . ASP A 1 99 ? 2.389 -17.556 -13.438 1.00 95.31 99 ASP A CA 1
ATOM 756 C C . ASP A 1 99 ? 1.756 -17.384 -12.052 1.00 95.31 99 ASP A C 1
ATOM 758 O O . ASP A 1 99 ? 2.067 -18.085 -11.084 1.00 95.31 99 ASP A O 1
ATOM 762 N N . TYR A 1 100 ? 0.863 -16.402 -11.933 1.00 94.69 100 TYR A N 1
ATOM 763 C CA . TYR A 1 100 ? 0.053 -16.251 -10.731 1.00 94.69 100 TYR A CA 1
ATOM 764 C C . TYR A 1 100 ? -0.915 -17.431 -10.606 1.00 94.69 100 TYR A C 1
ATOM 766 O O . TYR A 1 100 ? -1.616 -17.757 -11.564 1.00 94.69 100 TYR A O 1
ATOM 774 N N . PRO A 1 101 ? -1.024 -18.053 -9.424 1.00 94.94 101 PRO A N 1
ATOM 775 C CA . PRO A 1 101 ? -1.959 -19.147 -9.244 1.00 94.94 101 PRO A CA 1
ATOM 776 C C . PRO A 1 101 ? -3.406 -18.639 -9.314 1.00 94.94 101 PRO A C 1
ATOM 778 O O . PRO A 1 101 ? -3.727 -17.611 -8.719 1.00 94.94 101 PRO A O 1
ATOM 781 N N . ASP A 1 102 ? -4.303 -19.395 -9.954 1.00 94.44 102 ASP A N 1
ATOM 782 C CA . ASP A 1 102 ? -5.703 -18.992 -10.195 1.00 94.44 102 ASP A CA 1
ATOM 783 C C . ASP A 1 102 ? -6.443 -18.526 -8.931 1.00 94.44 102 ASP A C 1
ATOM 785 O O . ASP A 1 102 ? -7.251 -17.592 -8.961 1.00 94.44 102 ASP A O 1
ATOM 789 N N . TYR A 1 103 ? -6.142 -19.141 -7.780 1.00 92.94 103 TYR A N 1
ATOM 790 C CA . TYR A 1 103 ? -6.759 -18.783 -6.502 1.00 92.94 103 TYR A CA 1
ATOM 791 C C . TYR A 1 103 ? -6.462 -17.340 -6.069 1.00 92.94 103 TYR A C 1
ATOM 793 O O . TYR A 1 103 ? -7.175 -16.803 -5.220 1.00 92.94 103 TYR A O 1
ATOM 801 N N . PHE A 1 104 ? -5.407 -16.715 -6.597 1.00 92.81 104 PHE A N 1
ATOM 802 C CA . PHE A 1 104 ? -5.042 -15.337 -6.282 1.00 92.81 104 PHE A CA 1
ATOM 803 C C . PHE A 1 104 ? -6.102 -14.346 -6.774 1.00 92.81 104 PHE A C 1
ATOM 805 O O . PHE A 1 104 ? -6.409 -13.379 -6.078 1.00 92.81 104 PHE A O 1
ATOM 812 N N . PHE A 1 105 ? -6.722 -14.632 -7.920 1.00 91.62 105 PHE A N 1
ATOM 813 C CA . PHE A 1 105 ? -7.782 -13.811 -8.509 1.00 91.62 105 PHE A CA 1
ATOM 814 C C . PHE A 1 105 ? -9.183 -14.198 -8.025 1.00 91.62 105 PHE A C 1
ATOM 816 O O . PHE A 1 105 ? -10.160 -13.498 -8.304 1.00 91.62 105 PHE A O 1
ATOM 823 N N . ALA A 1 106 ? -9.304 -15.306 -7.291 1.00 93.50 106 ALA A N 1
ATOM 824 C CA . ALA A 1 106 ? -10.573 -15.724 -6.725 1.00 93.50 106 ALA A CA 1
ATOM 825 C C . ALA A 1 106 ? -11.106 -14.657 -5.756 1.00 93.50 106 ALA A C 1
ATOM 827 O O . ALA A 1 106 ? -10.389 -14.131 -4.901 1.00 93.50 106 ALA A O 1
ATOM 828 N N . ARG A 1 107 ? -12.406 -14.355 -5.862 1.00 90.44 107 ARG A N 1
ATOM 829 C CA . ARG A 1 107 ? -13.068 -13.381 -4.990 1.00 90.44 107 ARG A CA 1
ATOM 830 C C . ARG A 1 107 ? -12.862 -13.760 -3.523 1.00 90.44 107 ARG A C 1
ATOM 832 O O . ARG A 1 107 ? -13.316 -14.810 -3.073 1.00 90.44 107 ARG A O 1
ATOM 839 N N . ARG A 1 108 ? -12.275 -12.845 -2.752 1.00 89.19 108 ARG A N 1
ATOM 840 C CA . ARG A 1 108 ? -12.111 -12.978 -1.302 1.00 89.19 108 ARG A CA 1
ATOM 841 C C . ARG A 1 108 ? -13.053 -12.031 -0.564 1.00 89.19 108 ARG A C 1
ATOM 843 O O . ARG A 1 108 ? -13.165 -10.858 -0.910 1.00 89.19 108 ARG A O 1
ATOM 850 N N . VAL A 1 109 ? -13.731 -12.540 0.463 1.00 87.88 109 VAL A N 1
ATOM 851 C CA . VAL A 1 109 ? -14.552 -11.733 1.377 1.00 87.88 109 VAL A CA 1
ATOM 852 C C . VAL A 1 109 ? -13.780 -11.550 2.677 1.00 87.88 109 VAL A C 1
ATOM 854 O O . VAL A 1 109 ? -13.524 -12.520 3.386 1.00 87.88 109 VAL A O 1
ATOM 857 N N . TYR A 1 110 ? -13.419 -10.308 2.985 1.00 84.56 110 TYR A N 1
ATOM 858 C CA . TYR A 1 110 ? -12.743 -9.947 4.227 1.00 84.56 110 TYR A CA 1
ATOM 859 C C . TYR A 1 110 ? -13.797 -9.675 5.300 1.00 84.56 110 TYR A C 1
ATOM 861 O O . TYR A 1 110 ? -14.621 -8.771 5.154 1.00 84.56 110 TYR A O 1
ATOM 869 N N . ARG A 1 111 ? -13.817 -10.498 6.354 1.00 81.75 111 ARG A N 1
ATOM 870 C CA . ARG A 1 111 ? -14.715 -10.304 7.497 1.00 81.75 111 ARG A CA 1
ATOM 871 C C . ARG A 1 111 ? -14.028 -9.429 8.536 1.00 81.75 111 ARG A C 1
ATOM 873 O O . ARG A 1 111 ? -12.883 -9.670 8.895 1.00 81.75 111 ARG A O 1
ATOM 880 N N . LEU A 1 112 ? -14.760 -8.428 9.001 1.00 75.69 112 LEU A N 1
ATOM 881 C CA . LEU A 1 112 ? -14.322 -7.464 10.000 1.00 75.69 112 LEU A CA 1
ATOM 882 C C . LEU A 1 112 ? -14.762 -7.934 11.382 1.00 75.69 112 LEU A C 1
ATOM 884 O O . LEU A 1 112 ? -15.953 -7.887 11.695 1.00 75.69 112 LEU A O 1
ATOM 888 N N . GLU A 1 113 ? -13.817 -8.368 12.209 1.00 72.25 113 GLU A N 1
ATOM 889 C CA . GLU A 1 113 ? -14.099 -8.704 13.603 1.00 72.25 113 GLU A CA 1
ATOM 890 C C . GLU A 1 113 ? -14.077 -7.435 14.457 1.00 72.25 113 GLU A C 1
ATOM 892 O O . GLU A 1 113 ? -13.037 -6.820 14.690 1.00 72.25 113 GLU A O 1
ATOM 897 N N . ARG A 1 114 ? -15.255 -7.013 14.922 1.00 71.19 114 ARG A N 1
ATOM 898 C CA . ARG A 1 114 ? -15.370 -5.907 15.875 1.00 71.19 114 ARG A CA 1
ATOM 899 C C . ARG A 1 114 ? -15.197 -6.454 17.285 1.00 71.19 114 ARG A C 1
ATOM 901 O O . ARG A 1 114 ? -16.039 -7.214 17.754 1.00 71.19 114 ARG A O 1
ATOM 908 N N . HIS A 1 115 ? -14.142 -6.027 17.967 1.00 76.00 115 HIS A N 1
ATOM 909 C CA . HIS A 1 115 ? -13.956 -6.331 19.380 1.00 76.00 115 HIS A CA 1
ATOM 910 C C . HIS A 1 115 ? -14.904 -5.458 20.206 1.00 76.00 115 HIS A C 1
ATOM 912 O O . HIS A 1 115 ? -14.810 -4.230 20.185 1.00 76.00 115 HIS A O 1
ATOM 918 N N . ALA A 1 116 ? -15.846 -6.090 20.905 1.00 81.50 116 ALA A N 1
ATOM 919 C CA . ALA A 1 116 ? -16.710 -5.381 21.836 1.00 81.50 116 ALA A CA 1
ATOM 920 C C . ALA A 1 116 ? -15.891 -4.909 23.055 1.00 81.50 116 ALA A C 1
ATOM 922 O O . ALA A 1 116 ? -14.995 -5.633 23.501 1.00 81.50 116 ALA A O 1
ATOM 923 N N . PRO A 1 117 ? -16.178 -3.718 23.611 1.00 84.25 117 PRO A N 1
ATOM 924 C CA . PRO A 1 117 ? -15.573 -3.294 24.868 1.00 84.25 117 PRO A CA 1
ATOM 925 C C . PRO A 1 117 ? -15.948 -4.267 25.993 1.00 84.25 117 PRO A C 1
ATOM 927 O O . PRO A 1 117 ? -17.055 -4.808 26.019 1.00 84.25 117 PRO A O 1
ATOM 930 N N . THR A 1 118 ? -15.026 -4.487 26.929 1.00 90.69 118 THR A N 1
ATOM 931 C CA . THR A 1 118 ? -15.253 -5.389 28.064 1.00 90.69 118 THR A CA 1
ATOM 932 C C . THR A 1 118 ? -16.179 -4.753 29.107 1.00 90.69 118 THR A C 1
ATOM 934 O O . THR A 1 118 ? -16.286 -3.529 29.211 1.00 90.69 118 THR A O 1
ATOM 937 N N . GLU A 1 119 ? -16.835 -5.586 29.918 1.00 92.44 119 GLU A N 1
ATOM 938 C CA . GLU A 1 119 ? -17.719 -5.141 31.008 1.00 92.44 119 GLU A CA 1
ATOM 939 C C . GLU A 1 119 ? -17.056 -4.137 31.974 1.00 92.44 119 GLU A C 1
ATOM 941 O O . GLU A 1 119 ? -17.668 -3.109 32.276 1.00 92.44 119 GLU A O 1
ATOM 946 N N . PRO A 1 120 ? -15.799 -4.345 32.422 1.00 91.88 120 PRO A N 1
ATOM 947 C CA . PRO A 1 120 ? -15.102 -3.368 33.258 1.00 91.88 120 PRO A CA 1
ATOM 948 C C . PRO A 1 120 ? -14.913 -2.005 32.576 1.00 91.88 120 PRO A C 1
ATOM 950 O O . PRO A 1 120 ? -15.170 -0.979 33.205 1.00 91.88 120 PRO A O 1
ATOM 953 N N . MET A 1 121 ? -14.543 -1.980 31.287 1.00 89.69 121 MET A N 1
ATOM 954 C CA . MET A 1 121 ? -14.376 -0.734 30.521 1.00 89.69 121 MET A CA 1
ATOM 955 C C . MET A 1 121 ? -15.695 0.035 30.397 1.00 89.69 121 MET A C 1
ATOM 957 O O . MET A 1 121 ? -15.723 1.263 30.500 1.00 89.69 121 MET A O 1
ATOM 961 N N . LEU A 1 122 ? -16.802 -0.687 30.198 1.00 90.44 122 LEU A N 1
ATOM 962 C CA . LEU A 1 122 ? -18.142 -0.103 30.150 1.00 90.44 122 LEU A CA 1
ATOM 963 C C . LEU A 1 122 ? -18.533 0.505 31.502 1.00 90.44 122 LEU A C 1
ATOM 965 O O . LEU A 1 122 ? -19.001 1.644 31.550 1.00 90.44 122 LEU A O 1
ATOM 969 N N . ASN A 1 123 ? -18.306 -0.218 32.599 1.00 91.31 123 ASN A N 1
ATOM 970 C CA . ASN A 1 123 ? -18.638 0.253 33.944 1.00 91.31 123 ASN A CA 1
ATOM 971 C C . ASN A 1 123 ? -17.849 1.513 34.329 1.00 91.31 123 ASN A C 1
ATOM 973 O O . ASN A 1 123 ? -18.425 2.456 34.879 1.00 91.31 123 ASN A O 1
ATOM 977 N N . GLU A 1 124 ? -16.557 1.565 33.996 1.00 88.62 124 GLU A N 1
ATOM 978 C CA . GLU A 1 124 ? -15.715 2.740 34.227 1.00 88.62 124 GLU A CA 1
ATOM 979 C C . GLU A 1 124 ? -16.197 3.954 33.417 1.00 88.62 124 GLU A C 1
ATOM 981 O O . GLU A 1 124 ? -16.382 5.041 33.975 1.00 88.62 124 GLU A O 1
ATOM 986 N N . ALA A 1 125 ? -16.495 3.764 32.126 1.00 86.31 125 ALA A N 1
ATOM 987 C CA . ALA A 1 125 ? -17.030 4.819 31.268 1.00 86.31 125 ALA A CA 1
ATOM 988 C C . ALA A 1 125 ? -18.366 5.371 31.800 1.00 86.31 125 ALA A C 1
ATOM 990 O O . ALA A 1 125 ? -18.560 6.589 31.864 1.00 86.31 125 ALA A O 1
ATOM 991 N N . VAL A 1 126 ? -19.274 4.496 32.248 1.00 89.19 126 VAL A N 1
ATOM 992 C CA . VAL A 1 126 ? -20.566 4.890 32.834 1.00 89.19 126 VAL A CA 1
ATOM 993 C C . VAL A 1 126 ? -20.377 5.680 34.132 1.00 89.19 126 VAL A C 1
ATOM 995 O O . VAL A 1 126 ? -21.049 6.697 34.331 1.00 89.19 126 VAL A O 1
ATOM 998 N N . ALA A 1 127 ? -19.462 5.260 35.010 1.00 87.94 127 ALA A N 1
ATOM 999 C CA . ALA A 1 127 ? -19.168 5.972 36.254 1.00 87.94 127 ALA A CA 1
ATOM 1000 C C . ALA A 1 127 ? -18.608 7.384 35.995 1.00 87.94 127 ALA A C 1
ATOM 1002 O O . ALA A 1 127 ? -19.030 8.347 36.644 1.00 87.94 127 ALA A O 1
ATOM 1003 N N . LEU A 1 128 ? -17.716 7.521 35.008 1.00 85.62 128 LEU A N 1
ATOM 1004 C CA . LEU A 1 128 ? -17.162 8.801 34.551 1.00 85.62 128 LEU A CA 1
ATOM 1005 C C . LEU A 1 128 ? -18.242 9.747 34.015 1.00 85.62 128 LEU A C 1
ATOM 1007 O O . LEU A 1 128 ? -18.268 10.923 34.384 1.00 85.62 128 LEU A O 1
ATOM 1011 N N . ILE A 1 129 ? -19.155 9.235 33.185 1.00 84.44 129 ILE A N 1
ATOM 1012 C CA . ILE A 1 129 ? -20.267 10.019 32.629 1.00 84.44 129 ILE A CA 1
ATOM 1013 C C . ILE A 1 129 ? -21.205 10.486 33.750 1.00 84.44 129 ILE A C 1
ATOM 1015 O O . ILE A 1 129 ? -21.552 11.665 33.809 1.00 84.44 129 ILE A O 1
ATOM 1019 N N . ARG A 1 130 ? -21.569 9.599 34.689 1.00 84.00 130 ARG A N 1
ATOM 1020 C CA . ARG A 1 130 ? -22.467 9.931 35.812 1.00 84.00 130 ARG A CA 1
ATOM 1021 C C . ARG A 1 130 ? -21.904 11.002 36.750 1.00 84.00 130 ARG A C 1
ATOM 1023 O O . ARG A 1 130 ? -22.679 11.755 37.333 1.00 84.00 130 ARG A O 1
ATOM 1030 N N . ARG A 1 131 ? -20.577 11.094 36.898 1.00 80.69 131 ARG A N 1
ATOM 1031 C CA . ARG A 1 131 ? -19.919 12.093 37.759 1.00 80.69 131 ARG A CA 1
ATOM 1032 C C . ARG A 1 131 ? -19.952 13.523 37.207 1.00 80.69 131 ARG A C 1
ATOM 1034 O O . ARG A 1 131 ? -19.771 14.455 37.985 1.00 80.69 131 ARG A O 1
ATOM 1041 N N . HIS A 1 132 ? -20.192 13.731 35.910 1.00 75.56 132 HIS A N 1
ATOM 1042 C CA . HIS A 1 132 ? -20.157 15.063 35.294 1.00 75.56 132 HIS A CA 1
ATOM 1043 C C . HIS A 1 132 ? -21.542 15.510 34.796 1.00 75.56 132 HIS A C 1
ATOM 1045 O O . HIS A 1 132 ? -21.951 15.196 33.684 1.00 75.56 132 HIS A O 1
ATOM 1051 N N . GLN A 1 133 ? -22.242 16.325 35.597 1.00 55.38 133 GLN A N 1
ATOM 1052 C CA . GLN A 1 133 ? -23.610 16.816 35.328 1.00 55.38 133 GLN A CA 1
ATOM 1053 C C . GLN A 1 133 ? -23.758 17.809 34.152 1.00 55.38 133 GLN A C 1
ATOM 1055 O O . GLN A 1 133 ? -24.878 18.174 33.803 1.00 55.38 133 GLN A O 1
ATOM 1060 N N . ARG A 1 134 ? -22.667 18.242 33.505 1.00 56.28 134 ARG A N 1
ATOM 1061 C CA . ARG A 1 134 ? -22.696 19.023 32.253 1.00 56.28 134 ARG A CA 1
ATOM 1062 C C . ARG A 1 134 ? -21.489 18.680 31.390 1.00 56.28 134 ARG A C 1
ATOM 1064 O O . ARG A 1 134 ? -20.444 19.314 31.504 1.00 56.28 134 ARG A O 1
ATOM 1071 N N . ARG A 1 135 ? -21.620 17.683 30.520 1.00 55.75 135 ARG A N 1
ATOM 1072 C CA . ARG A 1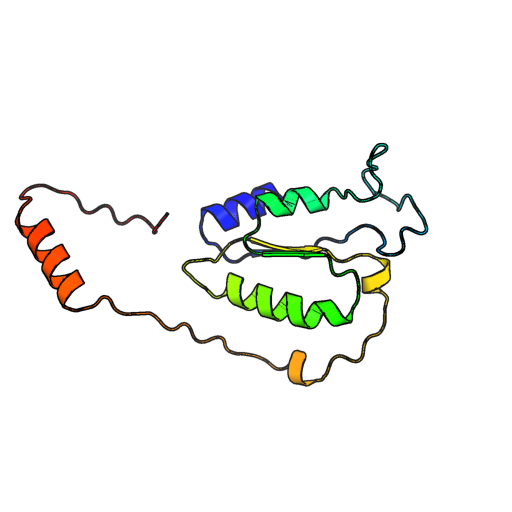 135 ? -20.622 17.423 29.479 1.00 55.75 135 ARG A CA 1
ATOM 1073 C C . ARG A 1 135 ? -21.338 17.045 28.191 1.00 55.75 135 ARG A C 1
ATOM 1075 O O . ARG A 1 135 ? -22.109 16.092 28.171 1.00 55.75 135 ARG A O 1
ATOM 1082 N N . SER A 1 136 ? -21.127 17.830 27.141 1.00 63.53 136 SER A N 1
ATOM 1083 C CA . SER A 1 136 ? -21.592 17.502 25.798 1.00 63.53 136 SER A CA 1
ATOM 1084 C C . SER A 1 136 ? -20.784 16.316 25.268 1.00 63.53 136 SER A C 1
ATOM 1086 O O . SER A 1 136 ? -19.554 16.314 25.322 1.00 63.53 136 SER A O 1
ATOM 1088 N N . LEU A 1 137 ? -21.478 15.291 24.775 1.00 62.25 137 LEU A N 1
ATOM 1089 C CA . LEU A 1 137 ? -20.856 14.218 24.006 1.00 62.25 137 LEU A CA 1
ATOM 1090 C C . LEU A 1 137 ? -20.574 14.757 22.603 1.00 62.25 137 LEU A C 1
ATOM 1092 O O . LEU A 1 137 ? -21.499 15.083 21.862 1.00 62.25 137 LEU A O 1
ATOM 1096 N N . ALA A 1 138 ? -19.299 14.876 22.244 1.00 62.78 138 ALA A N 1
ATOM 1097 C CA . ALA A 1 138 ? -18.910 15.126 20.866 1.00 62.78 138 ALA A CA 1
ATOM 1098 C C . ALA A 1 138 ? -18.795 13.774 20.151 1.00 62.78 138 ALA A C 1
ATOM 1100 O O . ALA A 1 138 ? -17.846 13.028 20.388 1.00 62.78 138 ALA A O 1
ATOM 1101 N N . ASN A 1 139 ? -19.754 13.454 19.279 1.00 53.06 139 ASN A N 1
ATOM 1102 C CA . ASN A 1 139 ? -19.609 12.350 18.330 1.00 53.06 139 ASN A CA 1
ATOM 1103 C C . ASN A 1 139 ? -18.638 12.785 17.226 1.00 53.06 139 ASN A C 1
ATOM 1105 O O . ASN A 1 139 ? -19.043 13.316 16.195 1.00 53.06 139 ASN A O 1
ATOM 1109 N N . GLY A 1 140 ? -17.344 12.609 17.476 1.00 53.25 140 GLY A N 1
ATOM 1110 C CA . GLY A 1 140 ? -16.301 12.705 16.462 1.00 53.25 140 GLY A CA 1
ATOM 1111 C C . GLY A 1 140 ? -15.901 11.313 15.989 1.00 53.25 140 GLY A C 1
ATOM 1112 O O . GLY A 1 140 ? -15.851 10.380 16.789 1.00 53.25 140 GLY A O 1
ATOM 1113 N N . TRP A 1 141 ? -15.592 11.174 14.700 1.00 42.69 141 TRP A N 1
ATOM 1114 C CA . TRP A 1 141 ? -14.842 10.016 14.215 1.00 42.69 141 TRP A CA 1
ATOM 1115 C C . TRP A 1 141 ? -13.546 9.873 15.034 1.00 42.69 141 TRP A C 1
ATOM 1117 O O . TRP A 1 141 ? -12.924 10.901 15.331 1.00 42.69 141 TRP A O 1
ATOM 1127 N N . PRO A 1 142 ? -13.145 8.651 15.437 1.00 48.97 142 PRO A N 1
ATOM 1128 C CA . PRO A 1 142 ? -11.887 8.454 16.146 1.00 48.97 142 PRO A CA 1
ATOM 1129 C C . PRO A 1 142 ? -10.754 8.976 15.253 1.00 48.97 142 PRO A C 1
ATOM 1131 O O . PRO A 1 142 ? -10.554 8.460 14.156 1.00 48.97 142 PRO A O 1
ATOM 1134 N N . ARG A 1 143 ? -10.090 10.050 15.698 1.00 44.12 143 ARG A N 1
ATOM 1135 C CA . ARG A 1 143 ? -8.923 10.634 15.021 1.00 44.12 143 ARG A CA 1
ATOM 1136 C C . ARG A 1 143 ? -7.813 9.597 14.958 1.00 44.12 143 ARG A C 1
ATOM 1138 O O . ARG A 1 143 ? -7.514 9.008 16.016 1.00 44.12 143 ARG A O 1
#

Sequence (143 aa):
MITAAATATANRIPLLLLPGDVYASRQPDPVLQQVEQEHDLTLSTNDAFRAVSRYWDRITRPEQLMSACISAMRVLTDPADTGAVTLCLPQDVQGEAWDYPDYFFARRVYRLERHAPTEPMLNEAVALIRRHQRRSLANGWPR

InterPro domains:
  IPR029061 Thiamin diphosphate-binding fold [SSF52518] (1-111)
  IPR045229 Thiamine pyrophosphate enzyme [PTHR18968] (1-135)

Organism: NCBI:txid913241

Radius of gyration: 21.32 Å; chains: 1; bounding box: 46×38×59 Å

Secondary structure (DSSP, 8-state):
-HHHHHHHHHTT--EEE--EE--TT--SSSPTT----TT-TT--GGGGGGGG-SEEEE-SSTTHHHHHHHHHHHHHH-TTT-SEEEEEEEHHHHH------GGGTS--------PPPPHHHHHHHHHHHHH-SS---------

Foldseek 3Di:
DLVQQQVQQVQLNAAEAEAEWAALVPPPPPDDPFPDDPVDPVDGPCVSSVVRALAEEECSALVVVLVLVVVSCVQSVASVRHTYHYYYYYPVRVPDDDDDDPVSPPDDDDDDDDDDDDPVVVVVVVVVVVVDPDDDDDPDDDD